Protein AF-A0A7Y3FX43-F1 (afdb_monomer_lite)

Sequence (79 aa):
HDYVEESMVYAKLIDKQNPEIDRYLEKYNSDHIISTLGDEKKADPYIRFNEKAMVKILDEKKLPRNTEYERFKSIYELY

pLDDT: mean 89.41, std 5.61, range [64.12, 96.62]

Structure (mmCIF, N/CA/C/O backbone):
data_AF-A0A7Y3FX43-F1
#
_entry.id   AF-A0A7Y3FX43-F1
#
loop_
_atom_site.group_PDB
_atom_site.id
_atom_site.type_symbol
_atom_site.label_atom_id
_atom_site.label_alt_id
_atom_site.label_comp_id
_atom_site.label_asym_id
_atom_site.label_entity_id
_atom_site.label_seq_id
_atom_site.pdbx_PDB_ins_code
_atom_site.Cartn_x
_atom_site.Cartn_y
_atom_site.Cartn_z
_atom_site.occupancy
_atom_site.B_iso_or_equiv
_atom_site.auth_seq_id
_atom_site.auth_comp_id
_atom_site.auth_asym_id
_atom_site.auth_atom_id
_atom_site.pdbx_PDB_model_num
ATOM 1 N N . HIS A 1 1 ? 11.560 14.073 -6.440 1.00 69.75 1 HIS A N 1
ATOM 2 C CA . HIS A 1 1 ? 12.606 13.405 -5.647 1.00 69.75 1 HIS A CA 1
ATOM 3 C C . HIS A 1 1 ? 12.609 11.944 -6.016 1.00 69.75 1 HIS A C 1
ATOM 5 O O . HIS A 1 1 ? 11.537 11.423 -6.306 1.00 69.75 1 HIS A O 1
ATOM 11 N N . ASP A 1 2 ? 13.777 11.318 -6.034 1.00 80.06 2 ASP A N 1
ATOM 12 C CA . ASP A 1 2 ? 13.883 9.896 -6.320 1.00 80.06 2 ASP A CA 1
ATOM 13 C C . ASP A 1 2 ? 13.780 9.084 -5.028 1.00 80.06 2 ASP A C 1
ATOM 15 O O . ASP A 1 2 ? 14.777 8.761 -4.395 1.00 80.06 2 ASP A O 1
ATOM 19 N N . TYR A 1 3 ? 12.541 8.859 -4.588 1.00 84.25 3 TYR A N 1
ATOM 20 C CA . TYR A 1 3 ? 12.232 8.071 -3.392 1.00 84.25 3 TYR A CA 1
ATOM 21 C C . TYR A 1 3 ? 11.630 6.713 -3.745 1.00 84.25 3 TYR A C 1
ATOM 23 O O . TYR A 1 3 ? 11.061 6.067 -2.872 1.00 84.25 3 TYR A O 1
ATOM 31 N N . VAL A 1 4 ? 11.673 6.287 -5.011 1.00 83.19 4 VAL A N 1
ATOM 32 C CA . VAL A 1 4 ? 10.908 5.115 -5.458 1.00 83.19 4 VAL A CA 1
ATOM 33 C C . VAL A 1 4 ? 11.377 3.850 -4.753 1.00 83.19 4 VAL A C 1
ATOM 35 O O . VAL A 1 4 ? 10.552 3.139 -4.186 1.00 83.19 4 VAL A O 1
ATOM 38 N N . GLU A 1 5 ? 12.682 3.585 -4.727 1.00 86.19 5 GLU A N 1
ATOM 39 C CA . GLU A 1 5 ? 13.214 2.383 -4.078 1.00 86.19 5 GLU A CA 1
ATOM 40 C C . GLU A 1 5 ? 12.892 2.359 -2.578 1.00 86.19 5 GLU A C 1
ATOM 42 O O . GLU A 1 5 ? 12.358 1.368 -2.079 1.00 86.19 5 GLU A O 1
ATOM 47 N N . GLU A 1 6 ? 13.124 3.473 -1.877 1.00 86.88 6 GLU A N 1
ATOM 48 C CA . GLU A 1 6 ? 12.801 3.619 -0.453 1.00 86.88 6 GLU A CA 1
ATOM 49 C C . GLU A 1 6 ? 11.297 3.436 -0.198 1.00 86.88 6 GLU A C 1
ATOM 51 O O . GLU A 1 6 ? 10.897 2.642 0.653 1.00 86.88 6 GLU A O 1
ATOM 56 N N . SER A 1 7 ? 10.446 4.094 -0.988 1.00 86.62 7 SER A N 1
ATOM 57 C CA . SER A 1 7 ? 8.985 3.999 -0.871 1.00 86.62 7 SER A CA 1
ATOM 58 C C . SER A 1 7 ? 8.496 2.571 -1.105 1.00 86.62 7 SER A C 1
ATOM 60 O O . SER A 1 7 ? 7.597 2.099 -0.411 1.00 86.62 7 SER A O 1
ATOM 62 N N . MET A 1 8 ? 9.111 1.842 -2.039 1.00 89.25 8 MET A N 1
ATOM 63 C CA . MET A 1 8 ? 8.748 0.454 -2.322 1.00 89.25 8 MET A CA 1
ATOM 64 C C . MET A 1 8 ? 9.204 -0.516 -1.223 1.00 89.25 8 MET A C 1
ATOM 66 O O . MET A 1 8 ? 8.552 -1.543 -1.021 1.00 89.25 8 MET A O 1
ATOM 70 N N . VAL A 1 9 ? 10.249 -0.194 -0.447 1.00 89.69 9 VAL A N 1
ATOM 71 C CA . VAL A 1 9 ? 10.578 -0.943 0.782 1.00 89.69 9 VAL A CA 1
ATOM 72 C C . VAL A 1 9 ? 9.425 -0.845 1.781 1.00 89.69 9 VAL A C 1
ATOM 74 O O . VAL A 1 9 ? 8.958 -1.874 2.277 1.00 89.69 9 VAL A O 1
ATOM 77 N N . TYR A 1 10 ? 8.905 0.360 2.029 1.00 89.88 10 TYR A N 1
ATOM 78 C CA . TYR A 1 10 ? 7.741 0.551 2.900 1.00 89.88 10 TYR A CA 1
ATOM 79 C C . TYR A 1 10 ? 6.483 -0.100 2.328 1.00 89.88 10 TYR A C 1
ATOM 81 O O . TYR A 1 10 ? 5.779 -0.803 3.056 1.00 89.88 10 TYR A O 1
ATOM 89 N N . ALA A 1 11 ? 6.245 0.023 1.019 1.00 90.00 11 ALA A N 1
ATOM 90 C CA . ALA A 1 11 ? 5.138 -0.654 0.351 1.00 90.00 11 ALA A CA 1
ATOM 91 C C . ALA A 1 11 ? 5.182 -2.169 0.580 1.00 90.00 11 ALA A C 1
ATOM 93 O O . ALA A 1 11 ? 4.161 -2.757 0.931 1.00 90.00 11 ALA A O 1
ATOM 94 N N . LYS A 1 12 ? 6.360 -2.805 0.487 1.00 90.44 12 LYS A N 1
ATOM 95 C CA . LYS A 1 12 ? 6.519 -4.233 0.810 1.00 90.44 12 LYS A CA 1
ATOM 96 C C . LYS A 1 12 ? 6.316 -4.532 2.287 1.00 90.44 12 LYS A C 1
ATOM 98 O O . LYS A 1 12 ? 5.804 -5.594 2.617 1.00 90.44 12 LYS A O 1
ATOM 103 N N . LEU A 1 13 ? 6.723 -3.652 3.198 1.00 89.56 13 LEU A N 1
ATOM 104 C CA . LEU A 1 13 ? 6.513 -3.858 4.636 1.00 89.56 13 LEU A CA 1
ATOM 105 C C . LEU A 1 13 ? 5.030 -3.787 5.023 1.00 89.56 13 LEU A C 1
ATOM 107 O O . LEU A 1 13 ? 4.597 -4.527 5.921 1.00 89.56 13 LEU A O 1
ATOM 111 N N . ILE A 1 14 ? 4.285 -2.915 4.344 1.00 88.88 14 ILE A N 1
ATOM 112 C CA . ILE A 1 14 ? 2.857 -2.674 4.525 1.00 88.88 14 ILE A CA 1
ATOM 113 C C . ILE A 1 14 ? 2.036 -3.772 3.836 1.00 88.88 14 ILE A C 1
ATOM 115 O O . ILE A 1 14 ? 1.294 -4.478 4.513 1.00 88.88 14 ILE A O 1
ATOM 119 N N . ASP A 1 15 ? 2.204 -3.953 2.525 1.00 88.94 15 ASP A N 1
ATOM 120 C CA . ASP A 1 15 ? 1.414 -4.834 1.655 1.00 88.94 15 ASP A CA 1
ATOM 121 C C . ASP A 1 15 ? 2.272 -5.988 1.104 1.00 88.94 15 ASP A C 1
ATOM 123 O O . ASP A 1 15 ? 2.512 -6.141 -0.094 1.00 88.94 15 ASP A O 1
ATOM 127 N N . LYS A 1 16 ? 2.763 -6.821 2.030 1.00 85.88 16 LYS A N 1
ATOM 128 C CA . LYS A 1 16 ? 3.755 -7.890 1.788 1.00 85.88 16 LYS A CA 1
ATOM 129 C C . LYS A 1 16 ? 3.417 -8.875 0.672 1.00 85.88 16 LYS A C 1
ATOM 131 O O . LYS A 1 16 ? 4.315 -9.544 0.173 1.00 85.88 16 LYS A O 1
ATOM 136 N N . GLN A 1 17 ? 2.139 -9.042 0.348 1.00 87.50 17 GLN A N 1
ATOM 137 C CA . GLN A 1 17 ? 1.672 -10.045 -0.611 1.00 87.50 17 GLN A CA 1
ATOM 138 C C . GLN A 1 17 ? 1.288 -9.435 -1.962 1.00 87.50 17 GLN A C 1
ATOM 140 O O . GLN A 1 17 ? 0.762 -10.151 -2.811 1.00 87.50 17 GLN A O 1
ATOM 145 N N . ASN A 1 18 ? 1.518 -8.137 -2.174 1.00 90.88 18 ASN A N 1
ATOM 146 C CA . ASN A 1 18 ? 1.166 -7.465 -3.414 1.00 90.88 18 ASN A CA 1
ATOM 147 C C . ASN A 1 18 ? 2.256 -7.643 -4.490 1.00 90.88 18 ASN A C 1
ATOM 149 O O . ASN A 1 18 ? 3.278 -6.957 -4.434 1.00 90.88 18 ASN A O 1
ATOM 153 N N . PRO A 1 19 ? 2.036 -8.491 -5.517 1.00 91.25 19 PRO A N 1
ATOM 154 C CA . PRO A 1 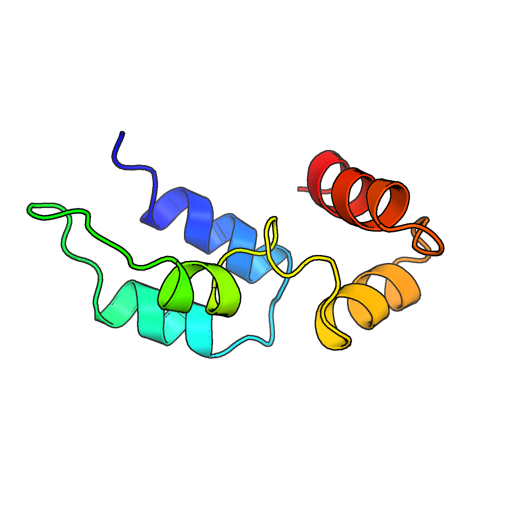19 ? 3.034 -8.735 -6.562 1.00 91.25 19 PRO A CA 1
ATOM 155 C C . PRO A 1 19 ? 3.253 -7.518 -7.471 1.00 91.25 19 PRO A C 1
ATOM 157 O O . PRO A 1 19 ? 4.223 -7.468 -8.223 1.00 91.25 19 PRO A O 1
ATOM 160 N N . GLU A 1 20 ? 2.352 -6.532 -7.432 1.00 92.06 20 GLU A N 1
ATOM 161 C CA . GLU A 1 20 ? 2.480 -5.323 -8.243 1.00 92.06 20 GLU A CA 1
ATOM 162 C C . GLU A 1 20 ? 3.627 -4.425 -7.768 1.00 92.06 20 GLU A C 1
ATOM 164 O O . GLU A 1 20 ? 4.143 -3.662 -8.575 1.00 92.06 20 GLU A O 1
ATOM 169 N N . ILE A 1 21 ? 4.075 -4.547 -6.512 1.00 90.06 21 ILE A N 1
ATOM 170 C CA . ILE A 1 21 ? 5.238 -3.799 -6.009 1.00 90.06 21 ILE A CA 1
ATOM 171 C C . ILE A 1 21 ? 6.521 -4.273 -6.703 1.00 90.06 21 ILE A C 1
ATOM 173 O O . ILE A 1 21 ? 7.327 -3.460 -7.147 1.00 90.06 21 ILE A O 1
ATOM 177 N N . ASP A 1 22 ? 6.689 -5.589 -6.856 1.00 89.31 22 ASP A N 1
ATOM 178 C CA . ASP A 1 22 ? 7.829 -6.155 -7.586 1.00 89.31 22 ASP A CA 1
ATOM 179 C C . ASP A 1 22 ? 7.788 -5.753 -9.064 1.00 89.31 22 ASP A C 1
ATOM 181 O O . ASP A 1 22 ? 8.781 -5.277 -9.607 1.00 89.31 22 ASP A O 1
ATOM 185 N N . ARG A 1 23 ? 6.609 -5.837 -9.693 1.00 89.19 23 ARG A N 1
ATOM 186 C CA . ARG A 1 23 ? 6.407 -5.405 -11.088 1.00 89.19 23 ARG A CA 1
ATOM 187 C C . ARG A 1 23 ? 6.659 -3.915 -11.296 1.00 89.19 23 ARG A C 1
ATOM 189 O O . ARG A 1 23 ? 7.041 -3.511 -12.393 1.00 89.19 23 ARG A O 1
ATOM 196 N N . TYR A 1 24 ? 6.388 -3.097 -10.283 1.00 87.94 24 TYR A N 1
ATOM 197 C CA . TYR A 1 24 ? 6.671 -1.669 -10.315 1.00 87.94 24 TYR A CA 1
ATOM 198 C C . TYR A 1 24 ? 8.184 -1.426 -10.302 1.00 87.94 24 TYR A C 1
ATOM 200 O O . TYR A 1 24 ? 8.690 -0.697 -11.152 1.00 87.94 24 TYR A O 1
ATOM 208 N N . LEU A 1 25 ? 8.916 -2.104 -9.411 1.00 87.19 25 LEU A N 1
ATOM 209 C CA . LEU A 1 25 ? 10.379 -2.031 -9.339 1.00 87.19 25 LEU A CA 1
ATOM 210 C C . LEU A 1 25 ? 11.068 -2.568 -10.602 1.00 87.19 25 LEU A C 1
ATOM 212 O O . LEU A 1 25 ? 12.046 -1.982 -11.047 1.00 87.19 25 LEU A O 1
ATOM 216 N N . GLU A 1 26 ? 10.544 -3.623 -11.231 1.00 88.94 26 GLU A N 1
ATOM 217 C CA . GLU A 1 26 ? 11.073 -4.142 -12.506 1.00 88.94 26 GLU A CA 1
ATOM 218 C C . GLU A 1 26 ? 10.995 -3.126 -13.657 1.00 88.94 26 GLU A C 1
ATOM 220 O O . GLU A 1 26 ? 11.791 -3.184 -14.593 1.00 88.94 26 GLU A O 1
ATOM 225 N N . LYS A 1 27 ? 10.020 -2.212 -13.613 1.00 85.62 27 LYS A N 1
ATOM 226 C CA . LYS A 1 27 ? 9.809 -1.177 -14.638 1.00 85.62 27 LYS A CA 1
ATOM 227 C C . LYS A 1 27 ? 10.455 0.158 -14.292 1.00 85.62 27 LYS A C 1
ATOM 229 O O . LYS A 1 27 ? 10.469 1.053 -15.138 1.00 85.62 27 LYS A O 1
ATOM 234 N N . TYR A 1 28 ? 10.914 0.316 -13.057 1.00 85.94 28 TYR A N 1
ATOM 235 C CA . TYR A 1 28 ? 11.441 1.573 -12.565 1.00 85.94 28 TYR A CA 1
ATOM 236 C C . TYR A 1 28 ? 12.747 1.937 -13.283 1.00 85.94 28 TYR A C 1
ATOM 238 O O . TYR A 1 28 ? 13.610 1.097 -13.534 1.00 85.94 28 TYR A O 1
ATOM 246 N N . ASN A 1 29 ? 12.866 3.217 -13.628 1.00 84.62 29 ASN A N 1
ATOM 247 C CA . ASN A 1 29 ? 14.041 3.804 -14.248 1.00 84.62 29 ASN A CA 1
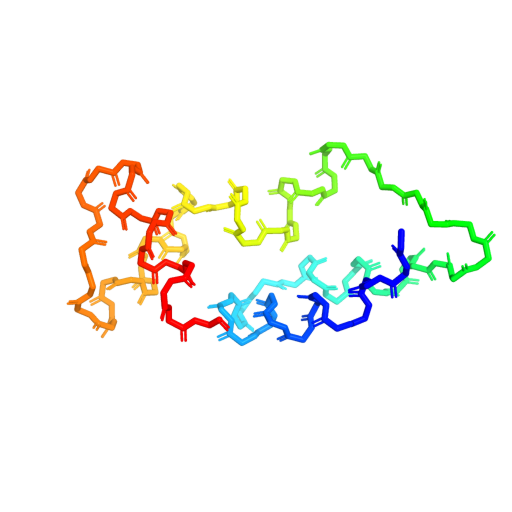ATOM 248 C C . ASN A 1 29 ? 14.387 5.095 -13.497 1.00 84.62 29 ASN A C 1
ATOM 250 O O . ASN A 1 29 ? 13.642 6.073 -13.585 1.00 84.62 29 ASN A O 1
ATOM 254 N N . SER A 1 30 ? 15.515 5.104 -12.787 1.00 84.31 30 SER A N 1
ATOM 255 C CA . SER A 1 30 ? 15.994 6.260 -12.014 1.00 84.31 30 SER A CA 1
ATOM 256 C C . SER A 1 30 ? 16.270 7.494 -12.881 1.00 84.31 30 SER A C 1
ATOM 258 O O . SER A 1 30 ? 16.109 8.624 -12.425 1.00 84.31 30 SER A O 1
ATOM 260 N N . ASP A 1 31 ? 16.609 7.303 -14.161 1.00 83.81 31 ASP A N 1
ATOM 261 C CA . ASP A 1 31 ? 16.847 8.399 -15.112 1.00 83.81 31 ASP A CA 1
ATOM 262 C C . ASP A 1 31 ? 15.539 8.963 -15.699 1.00 83.81 31 ASP A C 1
ATOM 264 O O . ASP A 1 31 ? 15.529 10.023 -16.333 1.00 83.81 31 ASP A O 1
ATOM 268 N N . HIS A 1 32 ? 14.417 8.258 -15.512 1.00 83.00 32 HIS A N 1
ATOM 269 C CA . HIS A 1 32 ? 13.110 8.637 -16.040 1.00 83.00 32 HIS A CA 1
ATOM 270 C C . HIS A 1 32 ? 11.976 8.192 -15.108 1.00 83.00 32 HIS A C 1
ATOM 272 O O . HIS A 1 32 ? 11.211 7.271 -15.402 1.00 83.00 32 HIS A O 1
ATOM 278 N N . ILE A 1 33 ? 11.876 8.881 -13.971 1.00 81.56 33 ILE A N 1
ATOM 279 C CA . ILE A 1 33 ? 10.905 8.592 -12.913 1.00 81.56 33 ILE A CA 1
ATOM 280 C C . ILE A 1 33 ? 9.512 9.034 -13.366 1.00 81.56 33 ILE A C 1
ATOM 282 O O . ILE A 1 33 ? 9.115 10.189 -13.199 1.00 81.56 33 ILE A O 1
ATOM 286 N N . ILE A 1 34 ? 8.770 8.102 -13.952 1.00 84.19 34 ILE A N 1
ATOM 287 C CA . ILE A 1 34 ? 7.378 8.288 -14.344 1.00 84.19 34 ILE A CA 1
ATOM 288 C C . ILE A 1 34 ? 6.548 7.096 -13.884 1.00 84.19 34 ILE A C 1
ATOM 290 O O . ILE A 1 34 ? 6.955 5.943 -14.004 1.00 84.19 34 ILE A O 1
ATOM 294 N N . SER A 1 35 ? 5.350 7.391 -13.404 1.00 83.81 35 SER A N 1
ATOM 295 C CA . SER A 1 35 ? 4.316 6.414 -13.113 1.00 83.81 35 SER A CA 1
ATOM 296 C C . SER A 1 35 ? 2.969 6.968 -13.541 1.00 83.81 35 SER A C 1
ATOM 298 O O . SER A 1 35 ? 2.76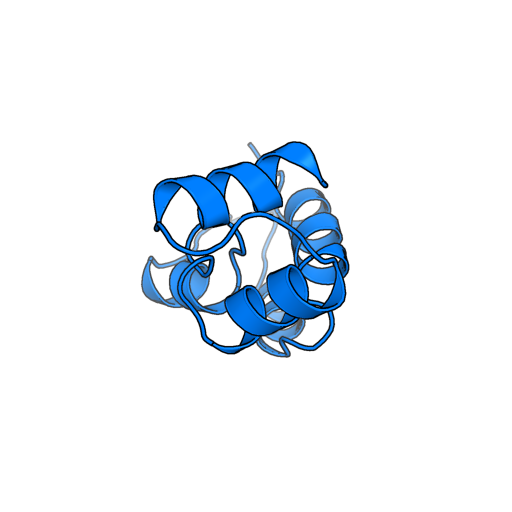6 8.183 -13.647 1.00 83.81 35 SER A O 1
ATOM 300 N N . THR A 1 36 ? 2.029 6.079 -13.840 1.00 89.12 36 THR A N 1
ATOM 301 C CA . THR A 1 36 ? 0.646 6.484 -14.077 1.00 89.12 36 THR A CA 1
ATOM 302 C C . THR A 1 36 ? -0.165 6.356 -12.793 1.00 89.12 36 THR A C 1
ATOM 304 O O . THR A 1 36 ? 0.117 5.517 -11.941 1.00 89.12 36 THR A O 1
ATOM 307 N N . LEU A 1 37 ? -1.279 7.088 -12.697 1.00 89.31 37 LEU A N 1
ATOM 308 C CA . LEU A 1 37 ? -2.265 6.855 -11.631 1.00 89.31 37 LEU A CA 1
ATOM 309 C C . LEU A 1 37 ? -2.770 5.401 -11.596 1.00 89.31 37 LEU A C 1
ATOM 311 O O . LEU A 1 37 ? -3.249 4.938 -10.564 1.00 89.31 37 LEU A O 1
ATOM 315 N N . GLY A 1 38 ? -2.710 4.687 -12.725 1.00 90.31 38 GLY A N 1
ATOM 316 C CA . GLY A 1 38 ? -3.044 3.269 -12.793 1.00 90.31 38 GLY A CA 1
ATOM 317 C C . GLY A 1 38 ? -1.992 2.371 -12.142 1.00 90.31 38 GLY A C 1
ATOM 318 O O . GLY A 1 38 ? -2.363 1.343 -11.582 1.00 90.31 38 GLY A O 1
ATOM 319 N N . ASP A 1 39 ? -0.717 2.757 -12.190 1.00 88.62 39 ASP A N 1
ATOM 320 C CA . ASP A 1 39 ? 0.378 2.047 -11.523 1.00 88.62 39 ASP A CA 1
ATOM 321 C C . ASP A 1 39 ? 0.348 2.316 -10.016 1.00 88.62 39 ASP A C 1
ATOM 323 O O . ASP A 1 39 ? 0.404 1.378 -9.224 1.00 88.62 39 ASP A O 1
ATOM 327 N N . GLU A 1 40 ? 0.120 3.566 -9.605 1.00 89.00 40 GLU A N 1
ATOM 328 C CA . GLU A 1 40 ? 0.061 3.920 -8.180 1.00 89.00 40 GLU A CA 1
ATOM 329 C C . GLU A 1 40 ? -1.120 3.250 -7.468 1.00 89.00 40 GLU A C 1
ATOM 331 O O . GLU A 1 40 ? -0.969 2.674 -6.395 1.00 89.00 40 GLU A O 1
ATOM 336 N N . LYS A 1 41 ? -2.292 3.173 -8.113 1.00 91.75 41 LYS A N 1
ATOM 337 C CA . LYS A 1 41 ? -3.437 2.400 -7.590 1.00 91.75 41 LYS A CA 1
ATOM 338 C C . LYS A 1 41 ? -3.139 0.908 -7.407 1.00 91.75 41 LYS A C 1
ATOM 340 O O . LYS A 1 41 ? -3.903 0.222 -6.734 1.00 91.75 41 LYS A O 1
ATOM 345 N N . LYS A 1 42 ? -2.067 0.392 -8.012 1.00 91.75 42 LYS A N 1
ATOM 346 C CA . LYS A 1 42 ? -1.632 -1.001 -7.886 1.00 91.75 42 LYS A CA 1
ATOM 347 C C . LYS A 1 42 ? -0.459 -1.182 -6.935 1.00 91.75 42 LYS A C 1
ATOM 349 O O . LYS A 1 42 ? -0.378 -2.256 -6.355 1.00 91.75 42 LYS A O 1
ATOM 354 N N . ALA A 1 43 ? 0.416 -0.212 -6.728 1.00 89.56 43 ALA A N 1
ATOM 355 C CA . ALA A 1 43 ? 1.597 -0.403 -5.882 1.00 89.56 43 ALA A CA 1
ATOM 356 C C . ALA A 1 43 ? 1.544 0.405 -4.580 1.00 89.56 43 ALA A C 1
ATOM 358 O O . ALA A 1 43 ? 1.935 -0.117 -3.538 1.00 89.56 43 ALA A O 1
ATOM 359 N N . ASP A 1 44 ? 1.015 1.628 -4.618 1.00 90.75 44 ASP A N 1
ATOM 360 C CA . ASP A 1 44 ? 1.101 2.569 -3.507 1.00 90.75 44 ASP A CA 1
ATOM 361 C C . ASP A 1 44 ? 0.119 2.206 -2.372 1.00 90.75 44 ASP A C 1
ATOM 363 O O . ASP A 1 44 ? -1.107 2.287 -2.552 1.00 90.75 44 ASP A O 1
ATOM 367 N N . PRO A 1 45 ? 0.613 1.831 -1.176 1.00 89.06 45 PRO A N 1
ATOM 368 C CA . PRO A 1 45 ? -0.234 1.514 -0.028 1.00 89.06 45 PRO A CA 1
ATOM 369 C C . PRO A 1 45 ? -1.072 2.706 0.458 1.00 89.06 45 PRO A C 1
ATOM 371 O O . PRO A 1 45 ? -2.168 2.500 0.989 1.00 89.06 45 PRO A O 1
ATOM 374 N N . TYR A 1 46 ? -0.608 3.941 0.253 1.00 90.56 46 TYR A N 1
ATOM 375 C CA . TYR A 1 46 ? -1.310 5.164 0.651 1.00 90.56 46 TYR A CA 1
ATOM 376 C C . TYR A 1 46 ? -2.458 5.526 -0.296 1.00 90.56 46 TYR A C 1
ATOM 378 O O . TYR A 1 46 ? -3.299 6.351 0.058 1.00 90.56 46 TYR A O 1
ATOM 386 N N . ILE A 1 47 ? -2.545 4.876 -1.461 1.00 92.06 47 ILE A N 1
ATOM 387 C CA . ILE A 1 47 ? -3.701 4.945 -2.369 1.00 92.06 47 ILE A CA 1
ATOM 388 C C . ILE A 1 47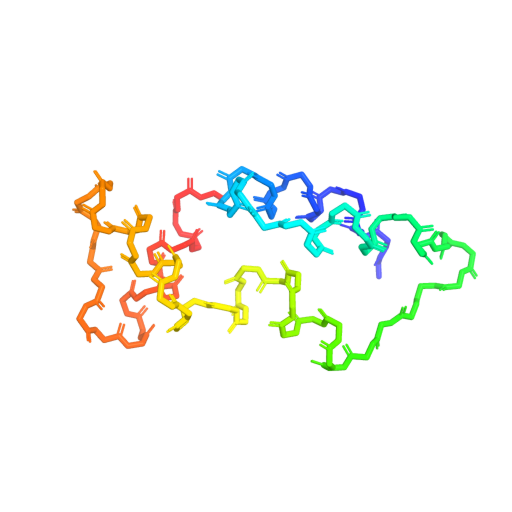 ? -4.570 3.691 -2.233 1.00 92.06 47 ILE A C 1
ATOM 390 O O . ILE A 1 47 ? -5.798 3.762 -2.291 1.00 92.06 47 ILE A O 1
ATOM 394 N N . ARG A 1 48 ? -3.946 2.535 -1.992 1.00 93.94 48 ARG A N 1
ATOM 395 C CA . ARG A 1 48 ? -4.610 1.231 -1.848 1.00 93.94 48 ARG A CA 1
ATOM 396 C C . ARG A 1 48 ? -5.268 0.996 -0.491 1.00 93.94 48 ARG A C 1
ATOM 398 O O . ARG A 1 48 ? -5.804 -0.084 -0.279 1.00 93.94 48 ARG A O 1
ATOM 405 N N . PHE A 1 49 ? -5.280 1.954 0.434 1.00 93.06 49 PHE A N 1
ATOM 406 C CA . PHE A 1 49 ? -5.780 1.755 1.807 1.00 93.06 49 PHE A CA 1
ATOM 407 C C . PHE A 1 49 ? -7.222 1.221 1.912 1.00 93.06 49 PHE A C 1
ATOM 409 O O . PHE A 1 49 ? -7.600 0.667 2.943 1.00 93.06 49 PHE A O 1
ATOM 416 N N . ASN A 1 50 ? -8.029 1.366 0.859 1.00 94.44 50 ASN A N 1
ATOM 417 C CA . ASN A 1 50 ? -9.388 0.828 0.769 1.00 94.44 50 ASN A CA 1
ATOM 418 C C . ASN A 1 50 ? -9.479 -0.596 0.194 1.00 94.44 50 ASN A C 1
ATOM 420 O O . ASN A 1 50 ? -10.552 -1.200 0.226 1.00 94.44 50 ASN A O 1
ATOM 424 N N . GLU A 1 51 ? -8.385 -1.148 -0.324 1.00 94.50 51 GLU A N 1
ATOM 425 C CA . GLU A 1 51 ? -8.353 -2.494 -0.882 1.00 94.50 51 GLU A CA 1
ATOM 426 C C . GLU A 1 51 ? -8.611 -3.550 0.192 1.00 94.50 51 GLU A C 1
ATOM 428 O O . GLU A 1 51 ? -8.149 -3.451 1.330 1.00 94.50 51 GLU A O 1
ATOM 433 N N . LYS A 1 52 ? -9.311 -4.627 -0.177 1.00 93.94 52 LYS A N 1
ATOM 434 C CA . LYS A 1 52 ? -9.663 -5.702 0.771 1.00 93.94 52 LYS A CA 1
ATOM 435 C C . LYS A 1 52 ? -8.432 -6.318 1.441 1.00 93.94 52 LYS A C 1
ATOM 437 O O . LYS A 1 52 ? -8.494 -6.668 2.617 1.00 93.94 52 LYS A O 1
ATOM 442 N N . ALA A 1 53 ? -7.326 -6.434 0.703 1.00 91.19 53 ALA A N 1
ATOM 443 C CA . ALA A 1 53 ? -6.052 -6.912 1.235 1.00 91.19 53 ALA A CA 1
ATOM 444 C C . ALA A 1 53 ? -5.520 -5.983 2.341 1.00 91.19 53 ALA A C 1
ATOM 446 O O . ALA A 1 53 ? -5.159 -6.455 3.416 1.00 91.19 53 ALA A O 1
ATOM 447 N N . MET A 1 54 ? -5.585 -4.668 2.123 1.00 93.19 54 MET A N 1
ATOM 448 C CA . MET A 1 54 ? -5.177 -3.655 3.097 1.00 93.19 54 MET A CA 1
ATOM 449 C C . MET A 1 54 ? -6.066 -3.665 4.341 1.00 93.19 54 MET A C 1
ATOM 451 O O . MET A 1 54 ? -5.563 -3.692 5.464 1.00 93.19 54 MET A O 1
ATOM 455 N N . VAL A 1 55 ? -7.387 -3.746 4.164 1.00 94.06 55 VAL A N 1
ATOM 456 C CA . VAL A 1 55 ? -8.331 -3.865 5.288 1.00 94.06 55 VAL A CA 1
ATOM 457 C C . VAL A 1 55 ? -8.041 -5.113 6.125 1.00 94.06 55 VAL A C 1
ATOM 459 O O . VAL A 1 55 ? -8.082 -5.043 7.352 1.00 94.06 55 VAL A O 1
ATOM 462 N N . LYS A 1 56 ? -7.702 -6.238 5.483 1.00 93.38 56 LYS A N 1
ATOM 463 C CA . LYS A 1 56 ? -7.333 -7.483 6.168 1.00 93.38 56 LYS A CA 1
ATOM 464 C C . LYS A 1 56 ? -6.035 -7.339 6.970 1.00 93.38 56 LYS A C 1
ATOM 466 O O . LYS A 1 56 ? -5.974 -7.800 8.102 1.00 93.38 56 LYS A O 1
ATOM 471 N N . ILE A 1 57 ? -5.026 -6.656 6.432 1.00 91.69 57 ILE A N 1
ATOM 472 C CA . ILE A 1 57 ? -3.766 -6.393 7.148 1.00 91.69 57 ILE A CA 1
ATOM 473 C C . ILE A 1 57 ? -4.021 -5.544 8.404 1.00 91.69 57 ILE A C 1
ATOM 475 O O . ILE A 1 57 ? -3.490 -5.838 9.477 1.00 91.69 57 ILE A O 1
ATOM 479 N N . LEU A 1 58 ? -4.872 -4.518 8.296 1.00 93.25 58 LEU A N 1
ATOM 480 C CA . LEU A 1 58 ? -5.289 -3.705 9.443 1.00 93.25 58 LEU A CA 1
ATOM 481 C C . LEU A 1 58 ? -6.096 -4.523 10.467 1.00 93.25 58 LEU A C 1
ATOM 483 O O . LEU A 1 58 ? -5.960 -4.302 11.671 1.00 93.25 58 LEU A O 1
ATOM 487 N N . ASP A 1 59 ? -6.905 -5.480 10.003 1.00 94.50 59 ASP A N 1
ATOM 488 C CA . ASP A 1 59 ? -7.661 -6.424 10.836 1.00 94.50 59 ASP A CA 1
ATOM 489 C C . ASP A 1 59 ? -6.756 -7.339 11.659 1.00 94.50 59 ASP A C 1
ATOM 491 O O . ASP A 1 59 ? -6.855 -7.355 12.888 1.00 94.50 59 ASP A O 1
ATOM 495 N N . GLU A 1 60 ? -5.801 -7.993 11.003 1.00 92.94 60 GLU A N 1
ATOM 496 C CA . GLU A 1 60 ? -4.813 -8.874 11.632 1.00 92.94 60 GLU A CA 1
ATOM 497 C C . GLU A 1 60 ? -3.968 -8.135 12.683 1.00 92.94 60 GLU A C 1
ATOM 499 O O . GLU A 1 60 ? -3.649 -8.685 13.740 1.00 92.94 60 GLU A O 1
ATOM 504 N N . LYS A 1 61 ? -3.658 -6.857 12.433 1.00 90.69 61 LYS A N 1
ATOM 505 C CA . LYS A 1 61 ? -2.913 -5.981 13.353 1.00 90.69 61 LYS A CA 1
ATOM 506 C C . LYS A 1 61 ? -3.786 -5.306 14.417 1.00 90.69 61 LYS A C 1
ATOM 508 O O . LYS A 1 61 ? -3.249 -4.595 15.263 1.00 90.69 61 LYS A O 1
ATOM 513 N N . LYS A 1 62 ? -5.105 -5.531 14.408 1.00 94.88 62 LYS A N 1
ATOM 514 C CA . LYS A 1 62 ? -6.084 -4.916 15.326 1.00 94.88 62 LYS A CA 1
ATOM 515 C C . LYS A 1 62 ? -6.072 -3.376 15.305 1.00 94.88 62 LYS A C 1
ATOM 517 O O . LYS A 1 62 ? -6.289 -2.745 16.336 1.00 94.88 62 LYS A O 1
ATOM 522 N N . LEU A 1 63 ? -5.859 -2.777 14.134 1.00 94.50 63 LEU A N 1
ATOM 523 C CA . LEU A 1 63 ? -5.816 -1.322 13.941 1.00 94.50 63 LEU A CA 1
ATOM 524 C C . LEU A 1 63 ?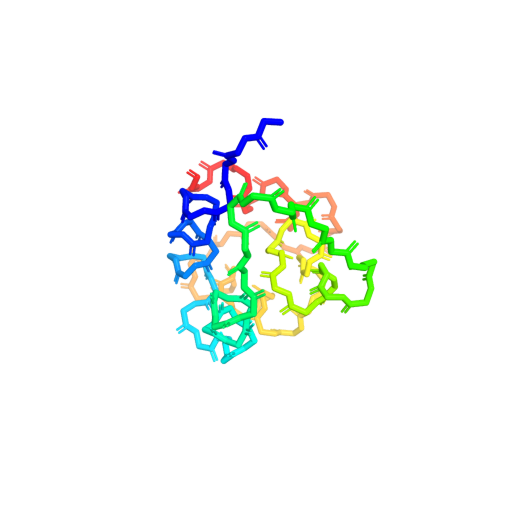 -7.186 -0.742 13.540 1.00 94.50 63 LEU A C 1
ATOM 526 O O . LEU A 1 63 ? -7.986 -1.455 12.924 1.00 94.50 63 LEU A O 1
ATOM 530 N N . PRO A 1 64 ? -7.474 0.538 13.845 1.00 96.00 64 PRO A N 1
ATOM 531 C CA . PRO A 1 64 ? -8.683 1.217 13.373 1.00 96.00 64 PRO A CA 1
ATOM 532 C C . PRO A 1 64 ? -8.855 1.119 11.846 1.00 96.00 64 PRO A C 1
ATOM 534 O O . PRO A 1 64 ? -7.910 1.328 11.090 1.00 96.00 64 PRO A O 1
ATOM 537 N N . ARG A 1 65 ? -10.059 0.777 11.366 1.00 95.94 65 ARG A N 1
ATOM 538 C CA . ARG A 1 65 ? -10.285 0.506 9.928 1.00 95.94 65 ARG A CA 1
ATOM 539 C C . ARG A 1 65 ? -11.703 0.748 9.415 1.00 95.94 65 ARG A C 1
ATOM 541 O O . ARG A 1 65 ? -11.977 0.442 8.254 1.00 95.94 65 ARG A O 1
ATOM 548 N N . ASN A 1 66 ? -12.618 1.240 10.243 1.00 94.25 66 ASN A N 1
ATOM 549 C CA . ASN A 1 66 ? -14.032 1.349 9.884 1.00 94.25 66 ASN A CA 1
ATOM 550 C C . ASN A 1 66 ? -14.263 2.481 8.879 1.00 94.25 66 ASN A C 1
ATOM 552 O O . ASN A 1 66 ? -15.064 2.336 7.955 1.00 94.25 66 ASN A O 1
ATOM 556 N N . THR A 1 67 ? -13.513 3.576 9.003 1.00 96.62 67 THR A N 1
ATOM 557 C CA . THR A 1 67 ? -13.567 4.700 8.058 1.00 96.62 67 THR A CA 1
ATOM 558 C C . THR A 1 67 ? -12.353 4.732 7.132 1.00 96.62 67 THR A C 1
ATOM 560 O O . THR A 1 67 ? -11.299 4.181 7.440 1.00 96.62 67 THR A O 1
ATOM 563 N N . GLU A 1 68 ? -12.493 5.400 5.987 1.00 96.38 68 GLU A N 1
ATOM 564 C CA . GLU A 1 68 ? -11.373 5.662 5.070 1.00 96.38 68 GLU A CA 1
ATOM 565 C C . GLU A 1 68 ? -10.223 6.383 5.773 1.00 96.38 68 GLU A C 1
ATOM 567 O O . GLU A 1 68 ? -9.067 5.985 5.650 1.00 96.38 68 GLU A O 1
ATOM 572 N N . TYR A 1 69 ? -10.562 7.388 6.582 1.00 95.88 69 TYR A N 1
ATOM 573 C CA . TYR A 1 69 ? -9.594 8.142 7.365 1.00 95.88 69 TYR A CA 1
ATOM 574 C C . TYR A 1 69 ? -8.854 7.261 8.379 1.00 95.88 69 TYR A C 1
ATOM 576 O O . TYR A 1 69 ? -7.635 7.348 8.483 1.00 95.88 69 TYR A O 1
ATOM 584 N N . GLU A 1 70 ? -9.560 6.376 9.089 1.00 96.06 70 GLU A N 1
ATOM 585 C CA . GLU A 1 70 ? -8.932 5.422 10.013 1.00 96.06 70 GLU A CA 1
ATOM 586 C C . GLU A 1 70 ? -7.969 4.472 9.299 1.00 96.06 70 GLU A C 1
ATOM 588 O O . GLU A 1 70 ? -6.891 4.200 9.826 1.00 96.06 70 GLU A O 1
ATOM 593 N N . ARG A 1 71 ? -8.327 3.991 8.101 1.00 95.38 71 ARG A N 1
ATOM 594 C CA . ARG A 1 71 ? -7.459 3.107 7.312 1.00 95.38 71 ARG A CA 1
ATOM 595 C C . ARG A 1 71 ? -6.195 3.823 6.863 1.00 95.38 71 ARG A C 1
ATOM 597 O O . ARG A 1 71 ? -5.102 3.317 7.098 1.00 95.38 71 ARG A O 1
ATOM 604 N N . PHE A 1 72 ? -6.346 5.012 6.282 1.00 95.00 72 PHE A N 1
ATOM 605 C CA . PHE A 1 72 ? -5.217 5.841 5.869 1.00 95.00 72 PHE A CA 1
ATOM 606 C C . PHE A 1 72 ? -4.300 6.164 7.055 1.00 95.00 72 PHE A C 1
ATOM 608 O O . PHE A 1 72 ? -3.099 5.910 7.001 1.00 95.00 72 PHE A O 1
ATOM 615 N N . LYS A 1 73 ? -4.877 6.651 8.160 1.00 95.12 73 LYS A N 1
ATOM 616 C CA . LYS A 1 73 ? -4.132 7.005 9.371 1.00 95.12 73 LYS A CA 1
ATOM 617 C C . LYS A 1 73 ? -3.389 5.802 9.953 1.00 95.12 73 LYS A C 1
ATOM 619 O O . LYS A 1 73 ? -2.222 5.925 10.301 1.00 95.12 73 LYS A O 1
ATOM 624 N N . SER A 1 74 ? -4.031 4.637 10.005 1.00 93.19 74 SER A N 1
ATOM 625 C CA . SER A 1 74 ? -3.405 3.418 10.527 1.00 93.19 74 SER A CA 1
ATOM 626 C C . SER A 1 74 ? -2.247 2.920 9.668 1.00 93.19 74 SER A C 1
ATOM 628 O O . SER A 1 74 ? -1.334 2.305 10.202 1.00 93.19 74 SER A O 1
ATOM 630 N N . ILE A 1 75 ? -2.268 3.157 8.354 1.00 91.38 75 ILE A N 1
ATOM 631 C CA . ILE A 1 75 ? -1.133 2.841 7.476 1.00 91.38 75 ILE A CA 1
ATOM 632 C C . ILE A 1 75 ? -0.005 3.849 7.700 1.00 91.38 75 ILE A C 1
ATOM 634 O O . ILE A 1 75 ? 1.139 3.440 7.852 1.00 91.38 75 ILE A O 1
ATOM 638 N N . TYR A 1 76 ? -0.344 5.137 7.777 1.00 90.31 76 TYR A N 1
ATOM 639 C CA . TYR A 1 76 ? 0.609 6.235 7.944 1.00 90.31 76 TYR A CA 1
ATOM 640 C C . TYR A 1 76 ? 1.331 6.244 9.300 1.00 90.31 76 TYR A C 1
ATOM 642 O O . TYR A 1 76 ? 2.487 6.631 9.374 1.00 90.31 76 TYR A O 1
ATOM 650 N N . GLU A 1 77 ? 0.670 5.849 10.390 1.00 87.50 77 GLU A N 1
ATOM 651 C CA . GLU A 1 77 ? 1.280 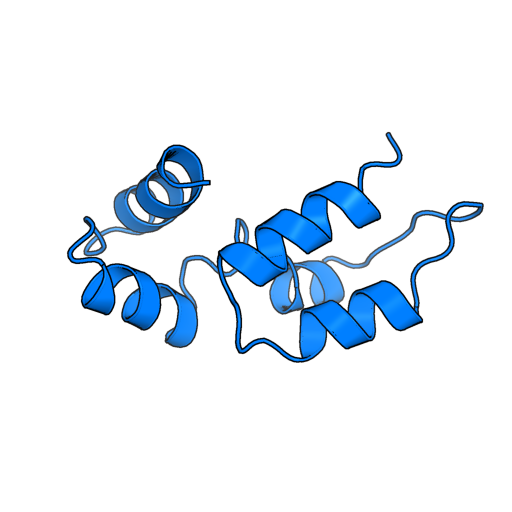5.862 11.730 1.00 87.50 77 GLU A CA 1
ATOM 652 C C . GLU A 1 77 ? 2.103 4.604 12.044 1.00 87.50 77 GLU A C 1
ATOM 654 O O . GLU A 1 77 ? 2.875 4.600 13.003 1.00 87.50 77 GLU A O 1
ATOM 659 N N . LEU A 1 78 ? 1.923 3.519 11.286 1.00 73.25 78 LEU A N 1
ATOM 660 C CA . LEU A 1 78 ? 2.552 2.231 11.588 1.00 73.25 78 LEU A CA 1
ATOM 661 C C . LEU A 1 78 ? 3.887 2.011 10.861 1.00 73.25 78 LEU A C 1
ATOM 663 O O . LEU A 1 78 ? 4.650 1.134 11.274 1.00 73.25 78 LEU A O 1
ATOM 667 N N . TYR A 1 79 ? 4.134 2.750 9.779 1.00 64.12 79 TYR A N 1
ATOM 668 C CA . TYR A 1 79 ? 5.249 2.560 8.852 1.00 64.12 79 TYR A CA 1
ATOM 669 C C . TYR A 1 79 ? 5.753 3.903 8.340 1.00 64.12 79 TYR A C 1
ATOM 671 O O . TYR A 1 79 ? 6.993 4.062 8.335 1.00 64.12 79 TYR A O 1
#

Secondary structure (DSSP, 8-state):
---HHHHHHHHHHHSTT-HHHHHHHHH--TTS----HHHHHHH-TTTGGGSHHHHHHHHHTT---SSHHHHHHHHHHH-

Foldseek 3Di:
DPCLVVQLVLLCVQQVPQCLSVVCVVPDDSVDGDDDPVSCCRRPCLNVLVPPSLLVSCVVVVFQRPDPVSSNVRSVVPD

Radius of gyration: 12.79 Å; chains: 1; bounding box: 31×23×31 Å